Protein AF-A0A914S4W5-F1 (afdb_monomer_lite)

pLDDT: mean 77.25, std 15.86, range [32.69, 93.06]

Secondary structure (DSSP, 8-state):
--S---PPPTT---EEEEETTEEEEE-BTTB-EEEEEPPP---SS-EEEEEEEEE-SSSEEEEEEEEETT----EEEEESTT--EEEEEEEEEEE-TTEEEEEEEEEEPTT----

Organism: Parascaris equorum (NCBI:txid6256)

Structure (mmCIF, N/CA/C/O backbone):
data_AF-A0A914S4W5-F1
#
_entry.id   AF-A0A914S4W5-F1
#
loop_
_atom_site.group_PDB
_atom_site.id
_atom_site.type_symbol
_atom_site.label_atom_id
_atom_site.label_alt_id
_atom_site.label_comp_id
_atom_site.label_asym_id
_atom_site.label_entity_id
_atom_site.label_seq_id
_atom_site.pdbx_PDB_ins_code
_atom_site.Cartn_x
_atom_site.Cartn_y
_atom_site.Cartn_z
_atom_site.occupancy
_atom_site.B_iso_or_equiv
_atom_site.auth_seq_id
_atom_site.auth_comp_id
_atom_site.auth_asym_id
_atom_site.auth_atom_id
_atom_site.pdbx_PDB_model_num
ATOM 1 N N . MET A 1 1 ? 0.338 -18.563 10.101 1.00 32.69 1 MET A N 1
ATOM 2 C CA . MET A 1 1 ? -0.781 -17.658 9.759 1.00 32.69 1 MET A CA 1
ATOM 3 C C . MET A 1 1 ? -0.183 -16.416 9.106 1.00 32.69 1 MET A C 1
ATOM 5 O O . MET A 1 1 ? 0.510 -15.676 9.787 1.00 32.69 1 MET A O 1
ATOM 9 N N . CYS A 1 2 ? -0.313 -16.247 7.785 1.00 33.50 2 CYS A N 1
ATOM 10 C CA . CYS A 1 2 ? 0.231 -15.075 7.086 1.00 33.50 2 CYS A CA 1
ATOM 11 C C . CYS A 1 2 ? -0.638 -13.849 7.386 1.00 33.50 2 CYS A C 1
ATOM 13 O O . CYS A 1 2 ? -1.810 -13.830 7.022 1.00 33.50 2 CYS A O 1
ATOM 15 N N . LEU A 1 3 ? -0.044 -12.829 8.009 1.00 36.09 3 LEU A N 1
ATOM 16 C CA . LEU A 1 3 ? -0.647 -11.519 8.305 1.00 36.09 3 LEU A CA 1
ATOM 17 C C . LEU A 1 3 ? -0.913 -10.666 7.048 1.00 36.09 3 LEU A C 1
ATOM 19 O O . LEU A 1 3 ? -1.235 -9.492 7.156 1.00 36.09 3 LEU A O 1
ATOM 23 N N . TYR A 1 4 ? -0.766 -11.231 5.850 1.00 42.50 4 TYR A N 1
ATOM 24 C CA . TYR A 1 4 ? -0.953 -10.533 4.585 1.00 42.50 4 TYR A CA 1
ATOM 25 C C . TYR A 1 4 ? -1.706 -11.462 3.632 1.00 42.50 4 TYR A C 1
ATOM 27 O O . TYR A 1 4 ? -1.154 -12.447 3.140 1.00 42.50 4 TYR A O 1
ATOM 35 N N . ARG A 1 5 ? -2.994 -11.187 3.403 1.00 38.81 5 ARG A N 1
ATOM 36 C CA . ARG A 1 5 ? -3.723 -11.744 2.260 1.00 38.81 5 ARG A CA 1
ATOM 37 C C . ARG A 1 5 ? -3.663 -10.697 1.158 1.00 38.81 5 ARG A C 1
ATOM 39 O O . ARG A 1 5 ? -4.382 -9.710 1.221 1.00 38.81 5 AR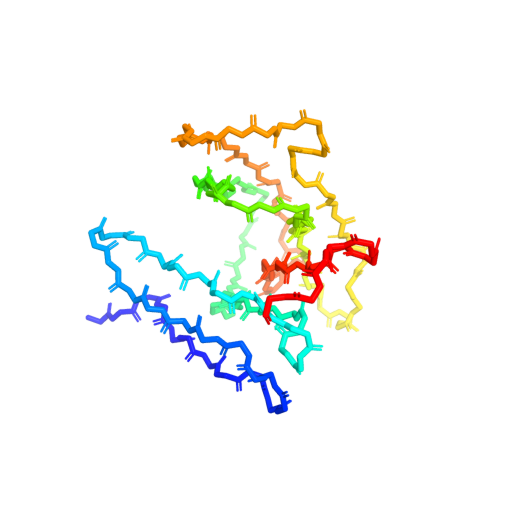G A O 1
ATOM 46 N N . SER A 1 6 ? -2.807 -10.902 0.161 1.00 45.94 6 SER A N 1
ATOM 47 C CA . SER A 1 6 ? -2.829 -10.089 -1.053 1.00 45.94 6 SER A CA 1
ATOM 48 C C . SER A 1 6 ? -4.065 -10.461 -1.878 1.00 45.94 6 SER A C 1
ATOM 50 O O . SER A 1 6 ? -4.083 -11.456 -2.602 1.00 45.94 6 SER A O 1
ATOM 52 N N . GLY A 1 7 ? -5.137 -9.683 -1.741 1.00 47.50 7 GLY A N 1
ATOM 53 C CA . GLY A 1 7 ? -6.265 -9.729 -2.665 1.00 47.50 7 GLY A CA 1
ATOM 54 C C . GLY A 1 7 ? -5.902 -8.983 -3.945 1.00 47.50 7 GLY A C 1
ATOM 55 O O . GLY A 1 7 ? -5.439 -7.847 -3.894 1.00 47.50 7 GLY A O 1
ATOM 56 N N . ARG A 1 8 ? -6.101 -9.600 -5.114 1.00 48.19 8 ARG A N 1
ATOM 57 C CA . ARG A 1 8 ? -6.107 -8.840 -6.371 1.00 48.19 8 ARG A CA 1
ATOM 58 C C . ARG A 1 8 ? -7.345 -7.948 -6.366 1.00 48.19 8 ARG A C 1
ATOM 60 O O . ARG A 1 8 ? -8.457 -8.469 -6.366 1.00 48.19 8 ARG A O 1
ATOM 67 N N . VAL A 1 9 ? -7.162 -6.630 -6.418 1.00 53.97 9 VAL A N 1
ATOM 68 C CA . VAL A 1 9 ? -8.257 -5.712 -6.757 1.00 53.97 9 VAL A CA 1
ATOM 69 C C . VAL A 1 9 ? -8.756 -6.097 -8.151 1.00 53.97 9 VAL A C 1
ATOM 71 O O . VAL A 1 9 ? -7.956 -6.194 -9.090 1.00 53.97 9 VAL A O 1
ATOM 74 N N . ALA A 1 10 ? -10.053 -6.388 -8.280 1.00 43.03 10 ALA A N 1
ATOM 75 C CA . ALA A 1 10 ? -10.658 -6.792 -9.545 1.00 43.03 10 ALA A CA 1
ATOM 76 C C . ALA A 1 10 ? -10.285 -5.776 -10.642 1.00 43.03 10 ALA A C 1
ATOM 78 O O . ALA A 1 10 ? -10.396 -4.574 -10.429 1.00 43.03 10 ALA A O 1
ATOM 79 N N . LEU A 1 11 ? -9.818 -6.269 -11.798 1.00 50.25 11 LEU A N 1
ATOM 80 C CA . LEU A 1 11 ? -9.308 -5.506 -12.957 1.00 50.25 11 LEU A CA 1
ATOM 81 C C . LEU A 1 11 ? -7.849 -5.010 -12.895 1.00 50.25 11 LEU A C 1
ATOM 83 O O . LEU A 1 11 ? -7.347 -4.536 -13.917 1.00 50.25 11 LEU A O 1
ATOM 87 N N . SER A 1 12 ? -7.110 -5.170 -11.788 1.00 52.41 12 SER A N 1
ATOM 88 C CA . SER A 1 12 ? -5.666 -4.891 -11.815 1.00 52.41 12 SER A CA 1
ATOM 89 C C . SER A 1 12 ? -4.925 -5.984 -12.597 1.00 52.41 12 SER A C 1
ATOM 91 O O . SER A 1 12 ? -4.760 -7.109 -12.127 1.00 52.41 12 SER A O 1
ATOM 93 N N . GLN A 1 13 ? -4.460 -5.650 -13.807 1.00 63.75 13 GLN A N 1
ATOM 94 C CA . GLN A 1 13 ? -3.603 -6.534 -14.610 1.00 63.75 13 GLN A CA 1
ATOM 95 C C . GLN A 1 13 ? -2.155 -6.593 -14.095 1.00 63.75 13 GLN A C 1
ATOM 97 O O . GLN A 1 13 ? -1.359 -7.363 -14.622 1.00 63.75 13 GLN A O 1
ATOM 102 N N . SER A 1 14 ? -1.794 -5.804 -13.077 1.00 67.25 14 SER A N 1
ATOM 103 C CA . SER A 1 14 ? -0.441 -5.832 -12.515 1.00 67.25 14 SER A CA 1
ATOM 104 C C . SER A 1 14 ? -0.092 -7.216 -11.946 1.00 67.25 14 SER A C 1
ATOM 106 O O . SER A 1 14 ? -0.945 -7.959 -11.441 1.00 67.25 14 SER A O 1
ATOM 108 N N . SER A 1 15 ? 1.179 -7.601 -12.070 1.00 73.81 15 SER A N 1
ATOM 109 C CA . SER A 1 15 ? 1.666 -8.885 -11.565 1.00 73.81 15 SER A CA 1
ATOM 110 C C . SER A 1 15 ? 2.436 -8.694 -10.266 1.00 73.81 15 SER A C 1
ATOM 112 O O . SER A 1 15 ? 3.369 -7.888 -10.223 1.00 73.81 15 SER A O 1
ATOM 114 N N . PHE A 1 16 ? 2.083 -9.475 -9.247 1.00 80.94 16 PHE A N 1
ATOM 115 C CA . PHE A 1 16 ? 2.764 -9.504 -7.957 1.00 80.94 16 PHE A CA 1
ATOM 116 C C . PHE A 1 16 ? 3.525 -10.811 -7.797 1.00 80.94 16 PHE A C 1
ATOM 118 O O . PHE A 1 16 ? 2.954 -11.882 -7.998 1.00 80.94 16 PHE A O 1
ATOM 125 N N . HIS A 1 17 ? 4.785 -10.722 -7.384 1.00 82.81 17 HIS A N 1
ATOM 126 C CA . HIS A 1 17 ? 5.620 -11.888 -7.118 1.00 82.81 17 HIS A CA 1
ATOM 127 C C . HIS A 1 17 ? 6.312 -11.731 -5.758 1.00 82.81 17 HIS A C 1
ATOM 129 O O . HIS A 1 17 ? 7.104 -10.797 -5.589 1.00 82.81 17 HIS A O 1
ATOM 135 N N . PRO A 1 18 ? 6.030 -12.602 -4.773 1.00 81.62 18 PRO A N 1
ATOM 136 C CA . PRO A 1 18 ? 6.780 -12.615 -3.526 1.00 81.62 18 PRO A CA 1
ATOM 137 C C . PRO A 1 18 ? 8.197 -13.143 -3.787 1.00 81.62 18 PRO A C 1
ATOM 139 O O . PRO A 1 18 ? 8.379 -14.164 -4.450 1.00 81.62 18 PRO A O 1
ATOM 142 N N . ARG A 1 19 ? 9.216 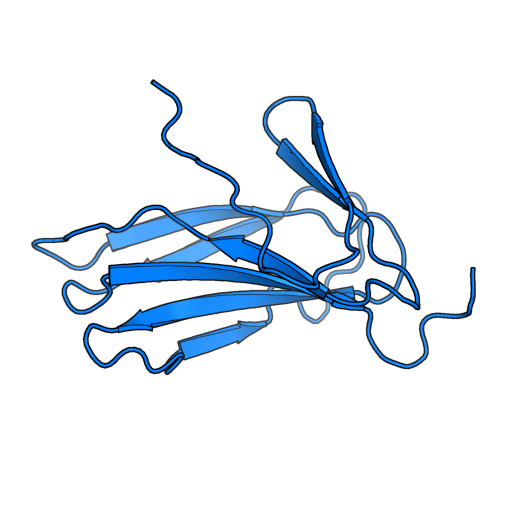-12.455 -3.272 1.00 81.50 19 ARG A N 1
ATOM 143 C CA . ARG A 1 19 ? 10.622 -12.852 -3.406 1.00 81.50 19 ARG A CA 1
ATOM 144 C C . ARG A 1 19 ? 11.439 -12.303 -2.242 1.00 81.50 19 ARG A C 1
ATOM 146 O O . ARG A 1 19 ? 11.408 -11.103 -1.986 1.00 81.50 19 ARG A O 1
ATOM 153 N N . ASN A 1 20 ? 12.203 -13.166 -1.571 1.00 82.44 20 ASN A N 1
ATOM 154 C CA . ASN A 1 20 ? 13.162 -12.790 -0.519 1.00 82.44 20 ASN A CA 1
ATOM 155 C C . ASN A 1 20 ? 12.571 -11.862 0.565 1.00 82.44 20 ASN A C 1
ATOM 157 O O . ASN A 1 20 ? 13.159 -10.836 0.888 1.00 82.44 20 ASN A O 1
ATOM 161 N N . GLY A 1 21 ? 11.378 -12.178 1.084 1.00 81.06 21 GLY A N 1
ATOM 162 C CA . GLY A 1 21 ? 10.716 -11.357 2.113 1.00 81.06 21 GLY A CA 1
ATOM 163 C C . GLY A 1 21 ? 10.125 -10.032 1.611 1.00 81.06 21 GLY A C 1
ATOM 164 O O . GLY A 1 21 ? 9.641 -9.241 2.413 1.00 81.06 21 GLY A O 1
ATOM 165 N N . SER A 1 22 ? 10.127 -9.801 0.297 1.00 84.06 22 SER A N 1
ATOM 166 C CA . SER A 1 22 ? 9.521 -8.640 -0.355 1.00 84.06 22 SER A CA 1
ATOM 167 C C . SER A 1 22 ? 8.455 -9.056 -1.367 1.00 84.06 22 SER A C 1
ATOM 169 O O . SER A 1 22 ? 8.392 -10.216 -1.780 1.00 84.06 22 SER A O 1
ATOM 171 N N . VAL A 1 23 ? 7.623 -8.106 -1.789 1.00 87.12 23 VAL A N 1
ATOM 172 C CA . VAL A 1 23 ? 6.681 -8.288 -2.897 1.00 87.12 23 VAL A CA 1
ATOM 173 C C . VAL A 1 23 ? 7.096 -7.361 -4.028 1.00 87.12 23 VAL A C 1
ATOM 175 O O . VAL A 1 23 ? 7.217 -6.155 -3.836 1.00 87.12 23 VAL A O 1
ATOM 178 N N . ILE A 1 24 ? 7.306 -7.928 -5.214 1.00 87.50 24 ILE A N 1
ATOM 179 C CA . ILE A 1 24 ? 7.647 -7.176 -6.420 1.00 87.50 24 ILE A CA 1
ATOM 180 C C . ILE A 1 24 ? 6.375 -6.976 -7.237 1.00 87.50 24 ILE A C 1
ATOM 182 O O . ILE A 1 24 ? 5.707 -7.951 -7.586 1.00 87.50 24 ILE A O 1
ATOM 186 N N . ALA A 1 25 ? 6.067 -5.721 -7.560 1.00 86.62 25 ALA A N 1
ATOM 187 C CA . ALA A 1 25 ? 4.986 -5.354 -8.465 1.00 86.62 25 ALA A CA 1
ATOM 188 C C . ALA A 1 25 ? 5.561 -4.925 -9.821 1.00 86.62 25 ALA A C 1
ATOM 190 O O . ALA A 1 25 ? 6.327 -3.964 -9.900 1.00 86.62 25 ALA A O 1
ATOM 191 N N . SER A 1 26 ? 5.179 -5.621 -10.891 1.00 85.25 26 SER A N 1
ATOM 192 C CA . SER A 1 26 ? 5.548 -5.238 -12.259 1.00 85.25 26 SER A CA 1
ATOM 193 C C . SER A 1 26 ? 4.393 -4.486 -12.912 1.00 85.25 26 SER A C 1
ATOM 195 O O . SER A 1 26 ? 3.286 -5.016 -13.047 1.00 85.25 26 SER A O 1
ATOM 197 N N . LEU A 1 27 ? 4.665 -3.240 -13.303 1.00 82.38 27 LEU A N 1
ATOM 198 C CA . LEU A 1 27 ? 3.714 -2.345 -13.955 1.00 82.38 27 LEU A CA 1
ATOM 199 C C . LEU A 1 27 ? 3.990 -2.291 -15.456 1.00 82.38 27 LEU A C 1
ATOM 201 O O . LEU A 1 27 ? 5.141 -2.245 -15.883 1.00 82.38 27 LEU A O 1
ATOM 205 N N . PHE A 1 28 ? 2.930 -2.259 -16.255 1.00 81.81 28 PHE A N 1
ATOM 206 C CA . PHE A 1 28 ? 3.014 -2.182 -17.714 1.00 81.81 28 PHE A CA 1
ATOM 207 C C . PHE A 1 28 ? 1.832 -1.392 -18.277 1.00 81.81 28 PHE A C 1
ATOM 209 O O . PHE A 1 28 ? 0.905 -1.032 -17.557 1.00 81.81 28 PHE A O 1
ATOM 216 N N . SER A 1 29 ? 1.840 -1.105 -19.576 1.00 78.06 29 SER A N 1
ATOM 217 C CA . SER A 1 29 ? 0.870 -0.203 -20.219 1.00 78.06 29 SER A CA 1
ATOM 218 C C . SER A 1 29 ? -0.607 -0.575 -20.002 1.00 78.06 29 SER A C 1
ATOM 220 O O . SER A 1 29 ? -1.431 0.323 -19.836 1.00 78.06 29 SER A O 1
ATOM 222 N N . LYS A 1 30 ? -0.942 -1.873 -19.969 1.00 74.56 30 LYS A N 1
ATOM 223 C CA . LYS A 1 30 ? -2.295 -2.381 -19.659 1.00 74.56 30 LYS A CA 1
ATOM 224 C C . LYS A 1 30 ? -2.550 -2.583 -18.155 1.00 74.56 30 LYS A C 1
ATOM 226 O O . LYS A 1 30 ? -3.697 -2.616 -17.727 1.00 74.56 30 LYS A O 1
ATOM 231 N N . GLY A 1 31 ? -1.490 -2.681 -17.354 1.00 74.38 31 GLY A N 1
ATOM 232 C CA . GLY A 1 31 ? -1.505 -2.857 -15.900 1.00 74.38 31 GLY A CA 1
ATOM 233 C C . GLY A 1 31 ? -0.743 -1.729 -15.211 1.00 74.38 31 GLY A C 1
ATOM 234 O O . GLY A 1 31 ? 0.268 -1.972 -14.556 1.00 74.38 31 GLY A O 1
ATOM 235 N N . LYS A 1 32 ? -1.192 -0.481 -15.409 1.00 81.00 32 LYS A N 1
ATOM 236 C CA . LYS A 1 32 ? -0.467 0.724 -14.964 1.00 81.00 32 LYS A CA 1
ATOM 237 C C . LYS A 1 32 ? -0.433 0.903 -13.446 1.00 81.00 32 LYS A C 1
ATOM 239 O O . LYS A 1 32 ? 0.320 1.746 -12.969 1.00 81.00 32 LYS A O 1
ATOM 244 N N . MET A 1 33 ? -1.268 0.174 -12.707 1.00 83.75 33 MET A N 1
ATOM 245 C CA . MET A 1 33 ? -1.430 0.329 -11.267 1.00 83.75 33 MET A CA 1
ATOM 246 C C . MET A 1 33 ? -1.412 -1.023 -10.558 1.00 83.75 33 MET A C 1
ATOM 248 O O . MET A 1 33 ? -2.107 -1.957 -10.967 1.00 83.75 33 MET A O 1
ATOM 252 N N . ALA A 1 34 ? -0.654 -1.083 -9.470 1.00 85.75 34 ALA A N 1
ATOM 253 C CA . ALA A 1 34 ? -0.628 -2.168 -8.505 1.00 85.75 34 ALA A CA 1
ATOM 254 C C . ALA A 1 34 ? -1.040 -1.620 -7.139 1.00 85.75 34 ALA A C 1
ATOM 256 O O . ALA A 1 34 ? -0.580 -0.551 -6.742 1.00 85.75 34 ALA A O 1
ATOM 257 N N . VAL A 1 35 ? -1.898 -2.351 -6.434 1.00 86.56 35 VAL A N 1
ATOM 258 C CA . VAL A 1 35 ? -2.395 -1.982 -5.106 1.00 86.56 35 VAL A CA 1
ATOM 259 C C . VAL A 1 35 ? -2.123 -3.127 -4.143 1.00 86.56 35 VAL A C 1
ATOM 261 O O . VAL A 1 35 ? -2.467 -4.272 -4.439 1.00 86.56 35 VAL A O 1
ATOM 264 N N . LEU A 1 36 ? -1.505 -2.819 -3.008 1.00 86.88 36 LEU A N 1
ATOM 265 C CA . LEU A 1 36 ? -1.447 -3.700 -1.848 1.00 86.88 36 LEU A CA 1
ATOM 266 C C . LEU A 1 36 ? -2.314 -3.108 -0.747 1.00 86.88 36 LEU A C 1
ATOM 268 O O . LEU A 1 36 ? -2.251 -1.912 -0.483 1.00 86.88 36 LEU A O 1
ATOM 272 N N . GLU A 1 37 ? -3.106 -3.958 -0.115 1.00 86.81 37 GLU A N 1
ATOM 273 C CA . GLU A 1 37 ? -4.023 -3.602 0.960 1.00 86.81 37 GLU A CA 1
ATOM 274 C C . GLU A 1 37 ? -3.573 -4.297 2.247 1.00 86.81 37 GLU A C 1
ATOM 276 O O . GLU A 1 37 ? -3.216 -5.482 2.233 1.00 86.81 37 GLU A O 1
ATOM 281 N N . SER A 1 38 ? -3.584 -3.568 3.364 1.00 87.88 38 SER A N 1
ATOM 282 C CA . SER A 1 38 ? -3.401 -4.166 4.683 1.00 87.88 38 SER A CA 1
ATOM 283 C C . SER A 1 38 ? -4.658 -4.926 5.116 1.00 87.88 38 SER A C 1
ATOM 285 O O . SER A 1 38 ? -5.773 -4.527 4.782 1.00 87.88 38 SER A O 1
ATOM 287 N N . PRO A 1 39 ? -4.538 -5.958 5.965 1.00 86.19 39 PRO A N 1
ATOM 288 C CA . PRO A 1 39 ? -5.698 -6.422 6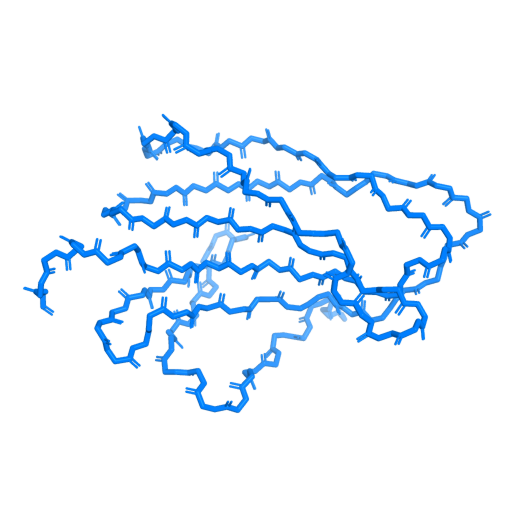.713 1.00 86.19 39 PRO A CA 1
ATOM 289 C C . PRO A 1 39 ? -6.349 -5.263 7.489 1.00 86.19 39 PRO A C 1
ATOM 291 O O . PRO A 1 39 ? -5.645 -4.315 7.860 1.00 86.19 39 PRO A O 1
ATOM 294 N N . PRO A 1 40 ? -7.658 -5.352 7.780 1.00 88.38 40 PRO A N 1
ATOM 295 C CA . PRO A 1 40 ? -8.290 -4.469 8.747 1.00 88.38 40 PRO A CA 1
ATOM 296 C C . PRO A 1 40 ? -7.552 -4.517 10.088 1.00 88.38 40 PRO A C 1
ATOM 298 O O . PRO A 1 40 ? -7.167 -5.597 10.546 1.00 88.38 40 PRO A O 1
ATOM 301 N N . PHE A 1 41 ? -7.388 -3.364 10.725 1.00 88.44 41 PHE A N 1
ATOM 302 C CA . PHE A 1 41 ? -6.808 -3.246 12.058 1.00 88.44 41 PHE A CA 1
ATOM 303 C C . PHE A 1 41 ? -7.626 -2.304 12.943 1.00 88.44 41 PHE A C 1
ATOM 305 O O . PHE A 1 41 ? -8.494 -1.563 12.487 1.00 88.44 41 PHE A O 1
ATOM 312 N N . THR A 1 42 ? -7.353 -2.359 14.243 1.00 90.62 42 THR A N 1
ATOM 313 C CA . THR A 1 42 ? -7.928 -1.456 15.242 1.00 90.62 42 THR A CA 1
ATOM 314 C C . THR A 1 42 ? -6.822 -1.059 16.200 1.00 90.62 42 THR A C 1
ATOM 316 O O . THR A 1 42 ? -6.084 -1.920 16.682 1.00 90.62 42 THR A O 1
ATOM 319 N N . LEU A 1 43 ? -6.699 0.238 16.466 1.00 88.62 43 LEU A N 1
ATOM 320 C CA . LEU A 1 43 ? -5.685 0.782 17.360 1.00 88.62 43 LEU A CA 1
ATOM 321 C C . LEU A 1 43 ? -6.348 1.518 18.518 1.00 88.62 43 LEU A C 1
ATOM 323 O O . LEU A 1 43 ? -7.369 2.176 18.354 1.00 88.62 43 LEU A O 1
ATOM 327 N N . ASN A 1 44 ? -5.734 1.433 19.692 1.00 91.56 44 ASN A N 1
ATOM 328 C CA . ASN A 1 44 ? -6.117 2.209 20.870 1.00 91.56 44 ASN A CA 1
ATOM 329 C C . ASN A 1 44 ? -5.362 3.547 20.972 1.00 91.56 44 ASN A C 1
ATOM 331 O O . ASN A 1 44 ? -5.770 4.423 21.727 1.00 91.56 44 ASN A O 1
ATOM 335 N N . THR A 1 45 ? -4.259 3.702 20.238 1.00 92.75 45 THR A N 1
ATOM 336 C CA . THR A 1 45 ? -3.428 4.909 20.200 1.00 92.75 45 THR A CA 1
ATOM 337 C C . THR A 1 45 ? -2.796 5.079 18.818 1.00 92.75 45 THR A C 1
ATOM 339 O O . THR A 1 45 ? -2.771 4.136 18.028 1.00 92.75 45 THR A O 1
ATOM 342 N N . ALA A 1 46 ? -2.295 6.277 18.515 1.00 92.56 46 ALA A N 1
ATOM 343 C CA . ALA A 1 46 ? -1.558 6.520 17.281 1.00 92.56 46 ALA A CA 1
ATOM 344 C C . ALA A 1 46 ? -0.300 5.637 17.212 1.00 92.56 46 ALA A C 1
ATOM 346 O O . ALA A 1 46 ? 0.372 5.404 18.220 1.00 92.56 46 ALA A O 1
ATOM 347 N N . ALA A 1 47 ? 0.022 5.154 16.015 1.00 92.62 47 ALA A N 1
ATOM 348 C CA . ALA A 1 47 ? 1.137 4.245 15.778 1.00 92.62 47 ALA A CA 1
ATOM 349 C C . ALA A 1 47 ? 1.892 4.604 14.494 1.00 92.62 47 ALA A C 1
ATOM 351 O O . ALA A 1 47 ? 1.440 5.412 13.683 1.00 92.62 47 ALA A O 1
ATOM 352 N N . ARG A 1 48 ? 3.059 3.983 14.302 1.00 93.06 48 ARG A N 1
ATOM 353 C CA . ARG A 1 48 ? 3.862 4.119 13.083 1.00 93.06 48 ARG A CA 1
ATOM 354 C C . ARG A 1 48 ? 3.988 2.787 12.371 1.00 93.06 48 ARG A C 1
ATOM 356 O O . ARG A 1 48 ? 4.381 1.791 12.977 1.00 93.06 48 ARG A O 1
ATOM 363 N N . VAL A 1 49 ? 3.704 2.789 11.075 1.00 90.56 49 VAL A N 1
ATOM 364 C CA . VAL A 1 49 ? 3.982 1.652 10.195 1.00 90.56 49 VAL A CA 1
ATOM 365 C C . VAL A 1 49 ? 5.266 1.945 9.453 1.00 90.56 49 VAL A C 1
ATOM 367 O O . VAL A 1 49 ? 5.315 2.849 8.624 1.00 90.56 49 VAL A O 1
ATOM 370 N N . HIS A 1 50 ? 6.296 1.169 9.765 1.00 92.69 50 HIS A N 1
ATOM 371 C CA . HIS A 1 50 ? 7.567 1.201 9.059 1.00 92.69 50 HIS A CA 1
ATOM 372 C C . HIS A 1 50 ? 7.506 0.279 7.846 1.00 92.69 50 HIS A C 1
ATOM 374 O O . HIS A 1 50 ? 7.017 -0.850 7.939 1.00 92.69 50 HIS A O 1
ATOM 380 N N . PHE A 1 51 ? 8.017 0.746 6.713 1.00 90.94 51 PHE A N 1
ATOM 381 C CA . PHE A 1 51 ? 8.073 -0.039 5.489 1.00 90.94 51 PHE A CA 1
ATOM 382 C C . PHE A 1 51 ? 9.340 0.260 4.693 1.00 90.94 51 PHE A C 1
ATOM 384 O O . PHE A 1 51 ? 9.934 1.334 4.782 1.00 90.94 51 PHE A O 1
ATOM 391 N N . ALA A 1 52 ? 9.732 -0.720 3.885 1.00 91.19 52 ALA A N 1
ATOM 392 C CA . ALA A 1 52 ? 10.849 -0.613 2.965 1.00 91.19 52 ALA A CA 1
ATOM 393 C C . ALA A 1 52 ? 10.333 -0.644 1.526 1.00 91.19 52 ALA A C 1
ATOM 395 O O . ALA A 1 52 ? 9.466 -1.455 1.195 1.00 91.19 52 ALA A O 1
ATOM 396 N N . TYR A 1 53 ? 10.889 0.195 0.656 1.00 89.75 53 TYR A N 1
ATOM 397 C CA . TYR A 1 53 ? 10.558 0.192 -0.767 1.00 89.75 53 TYR A CA 1
ATOM 398 C C . TYR A 1 53 ? 11.797 0.369 -1.643 1.00 89.75 53 TYR A C 1
ATOM 400 O O . TYR A 1 53 ? 12.824 0.894 -1.219 1.00 89.75 53 TYR A O 1
ATOM 408 N N . GLN A 1 54 ? 11.691 -0.077 -2.891 1.00 88.00 54 GLN A N 1
ATOM 409 C CA . GLN A 1 54 ? 12.729 0.052 -3.908 1.00 88.00 54 GLN A CA 1
ATOM 410 C C . GLN A 1 54 ? 12.058 0.271 -5.268 1.00 88.00 54 GLN A C 1
ATOM 412 O O . GLN A 1 54 ? 11.108 -0.432 -5.613 1.00 88.00 54 GLN A O 1
ATOM 417 N N . LYS A 1 55 ? 12.565 1.218 -6.065 1.00 84.31 55 LYS A N 1
ATOM 418 C CA . LYS A 1 55 ? 12.061 1.505 -7.418 1.00 84.31 55 LYS A CA 1
ATOM 419 C C . LYS A 1 55 ? 13.070 1.019 -8.458 1.00 84.31 55 LYS A C 1
ATOM 421 O O . LYS A 1 55 ? 13.984 1.747 -8.824 1.00 84.31 55 LYS A O 1
ATOM 426 N N . GLN A 1 56 ? 12.926 -0.235 -8.899 1.00 72.44 56 GLN A N 1
ATOM 427 C CA . GLN A 1 56 ? 13.951 -0.908 -9.710 1.00 72.44 56 GLN A CA 1
ATOM 428 C C . GLN A 1 56 ? 14.116 -0.346 -11.129 1.00 72.44 56 GLN A C 1
ATOM 430 O O . GLN A 1 56 ? 15.243 -0.301 -11.620 1.00 72.44 56 GLN A O 1
ATOM 435 N N . THR A 1 57 ? 13.047 0.045 -11.833 1.00 66.50 57 THR A N 1
ATOM 436 C CA . THR A 1 57 ? 13.163 0.484 -13.238 1.00 66.50 57 THR A CA 1
ATOM 437 C C . THR A 1 57 ? 11.968 1.332 -13.676 1.00 66.50 57 THR A C 1
ATOM 439 O O . THR A 1 57 ? 10.822 0.974 -13.422 1.00 66.50 57 THR A O 1
ATOM 442 N N . GLY A 1 58 ? 12.235 2.427 -14.396 1.00 66.50 58 GLY A N 1
ATOM 443 C CA . GLY A 1 58 ? 11.207 3.291 -14.981 1.00 66.50 58 GLY A CA 1
ATOM 444 C C . GLY A 1 58 ? 10.681 4.383 -14.045 1.00 66.50 58 GLY A C 1
ATOM 445 O O . GLY A 1 58 ? 11.061 4.492 -12.882 1.00 66.50 58 GLY A O 1
ATOM 446 N N . ILE A 1 59 ? 9.807 5.234 -14.586 1.00 74.75 59 ILE A N 1
ATOM 447 C CA . ILE A 1 59 ? 9.201 6.347 -13.851 1.00 74.75 59 ILE A CA 1
ATOM 448 C C . ILE A 1 59 ? 7.904 5.841 -13.206 1.00 74.75 59 ILE A C 1
ATOM 450 O O . ILE A 1 59 ? 6.823 5.948 -13.787 1.00 74.75 59 ILE A O 1
ATOM 454 N N . SER A 1 60 ? 8.012 5.240 -12.022 1.00 80.12 60 SER A N 1
ATOM 455 C CA . SER A 1 60 ? 6.861 4.825 -11.212 1.00 80.12 60 SER A CA 1
ATOM 456 C C . SER A 1 60 ? 6.721 5.692 -9.962 1.00 80.12 60 SER A C 1
ATOM 458 O O . SER A 1 60 ? 7.704 5.934 -9.257 1.00 80.12 60 SER A O 1
ATOM 460 N N . SER A 1 61 ? 5.494 6.099 -9.658 1.00 87.31 61 SER A N 1
ATOM 461 C CA . SER A 1 61 ? 5.115 6.707 -8.384 1.00 87.31 61 SER A CA 1
ATOM 462 C C . SER A 1 61 ? 4.674 5.638 -7.395 1.00 87.31 61 SER A C 1
ATOM 464 O O . SER A 1 61 ? 4.035 4.659 -7.785 1.00 87.31 61 SER A O 1
ATOM 466 N N . LEU A 1 62 ? 4.993 5.844 -6.122 1.00 89.25 62 LEU A N 1
ATOM 467 C CA . LEU A 1 62 ? 4.529 5.014 -5.019 1.00 89.25 62 LEU A CA 1
ATOM 468 C C . LEU A 1 62 ? 3.772 5.919 -4.052 1.00 89.25 62 LEU A C 1
ATOM 470 O O . LEU A 1 62 ? 4.316 6.936 -3.632 1.00 89.25 62 LEU A O 1
ATOM 474 N N . PHE A 1 63 ? 2.539 5.563 -3.725 1.00 89.94 63 PHE A N 1
ATOM 475 C CA . PHE A 1 63 ? 1.711 6.282 -2.769 1.00 89.94 63 PHE A CA 1
ATOM 476 C C . PHE A 1 63 ? 1.349 5.364 -1.619 1.00 89.94 63 PHE A C 1
ATOM 478 O O . PHE A 1 63 ? 1.105 4.173 -1.824 1.00 89.94 63 PHE A O 1
ATOM 485 N N . VAL A 1 64 ? 1.273 5.935 -0.428 1.00 90.56 64 VAL A N 1
ATOM 486 C CA . VAL A 1 64 ? 0.709 5.269 0.738 1.00 90.56 64 VAL A CA 1
ATOM 487 C C . VAL A 1 64 ? -0.532 6.044 1.143 1.00 90.56 64 VAL A C 1
ATOM 489 O O . VAL A 1 64 ? -0.500 7.273 1.203 1.00 90.56 64 VAL A O 1
ATOM 492 N N . CYS A 1 65 ? -1.628 5.321 1.342 1.00 88.88 65 CYS A N 1
ATOM 493 C CA . CYS A 1 65 ? -2.927 5.890 1.657 1.00 88.88 65 CYS A CA 1
ATOM 494 C C . CYS A 1 65 ? -3.523 5.257 2.906 1.00 88.88 65 CYS A C 1
ATOM 496 O O . CYS A 1 65 ? -3.380 4.052 3.107 1.00 88.88 65 CYS A O 1
ATOM 498 N N . GLN A 1 66 ? -4.237 6.046 3.697 1.00 89.38 66 GLN A N 1
ATOM 499 C CA . GLN A 1 66 ? -4.996 5.575 4.856 1.00 89.38 66 GLN A CA 1
ATOM 500 C C . GLN A 1 66 ? -6.481 5.487 4.513 1.00 89.38 66 GLN A C 1
ATOM 502 O O . GLN A 1 66 ? -6.985 6.305 3.744 1.00 89.38 66 GLN A O 1
ATOM 507 N N . ASP A 1 67 ? -7.145 4.481 5.077 1.00 83.38 67 ASP A N 1
ATOM 508 C CA . ASP A 1 67 ? -8.590 4.275 4.992 1.00 83.38 67 ASP A CA 1
ATOM 509 C C . ASP A 1 67 ? -9.205 4.554 6.360 1.00 83.38 67 ASP A C 1
ATOM 511 O O . ASP A 1 67 ? -8.980 3.803 7.320 1.00 83.38 67 ASP A O 1
ATOM 515 N N . SER A 1 68 ? -9.949 5.646 6.471 1.00 73.00 68 SER A N 1
ATOM 516 C CA . SER A 1 68 ? -10.675 5.984 7.691 1.00 73.00 68 SER A CA 1
ATOM 517 C C . SER A 1 68 ? -11.965 5.159 7.803 1.00 73.00 68 SER A C 1
ATOM 519 O O . SER A 1 68 ? -12.409 4.500 6.862 1.00 73.00 68 SER A O 1
ATOM 521 N N . VAL A 1 69 ? -12.614 5.195 8.972 1.00 65.88 69 VAL A N 1
ATOM 522 C CA . VAL A 1 69 ? -13.931 4.552 9.182 1.00 65.88 69 VAL A CA 1
ATOM 523 C C . VAL A 1 69 ? -14.994 5.036 8.174 1.00 65.88 69 VAL A C 1
ATOM 525 O O . VAL A 1 69 ? -15.948 4.311 7.895 1.00 65.88 69 VAL A O 1
ATOM 528 N N . THR A 1 70 ? -14.835 6.237 7.6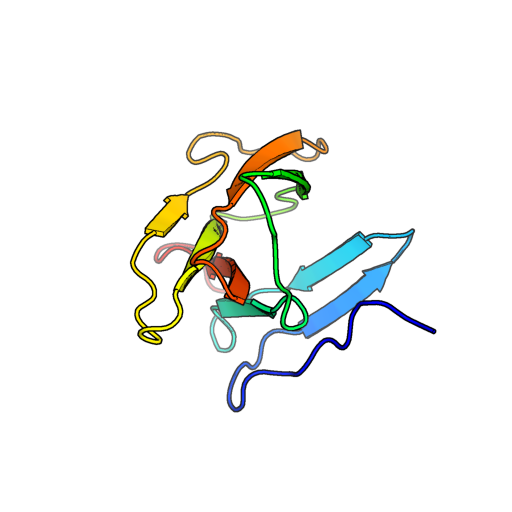07 1.00 64.38 70 THR A N 1
ATOM 529 C CA . THR A 1 70 ? -15.736 6.830 6.605 1.00 64.38 70 THR A CA 1
ATOM 530 C C . THR A 1 70 ? -15.538 6.279 5.186 1.00 64.38 70 THR A C 1
ATOM 532 O O . THR A 1 70 ? -16.320 6.632 4.309 1.00 64.38 70 THR A O 1
ATOM 535 N N . GLN A 1 71 ? -14.577 5.369 4.963 1.00 61.16 71 GLN A N 1
ATOM 536 C CA . GLN A 1 71 ? -14.234 4.788 3.650 1.00 61.16 71 GLN A CA 1
ATOM 537 C C . GLN A 1 71 ? -13.800 5.823 2.601 1.00 61.16 71 GLN A C 1
ATOM 539 O O . GLN A 1 71 ? -13.923 5.603 1.392 1.00 61.16 71 GLN A O 1
ATOM 544 N N . GLU A 1 72 ? -13.283 6.963 3.052 1.00 63.38 72 GLU A N 1
ATOM 545 C CA . GLU A 1 72 ? -12.671 7.960 2.188 1.00 63.38 72 GLU A CA 1
ATOM 546 C C . GLU A 1 72 ? -11.145 7.806 2.282 1.00 63.38 72 GLU A C 1
ATOM 548 O O . GLU A 1 72 ? -10.569 7.764 3.369 1.00 63.38 72 GLU A O 1
ATOM 553 N N . LEU A 1 73 ? -10.464 7.706 1.132 1.00 64.88 73 LEU A N 1
ATOM 554 C CA . LEU A 1 73 ? -8.996 7.727 1.042 1.00 64.88 73 LEU A CA 1
ATOM 555 C C . LEU A 1 73 ? -8.489 9.152 1.338 1.00 64.88 73 LEU A C 1
ATOM 557 O O . LEU A 1 73 ? -7.973 9.840 0.460 1.00 64.88 73 LEU A O 1
ATOM 561 N N . GLU A 1 74 ? -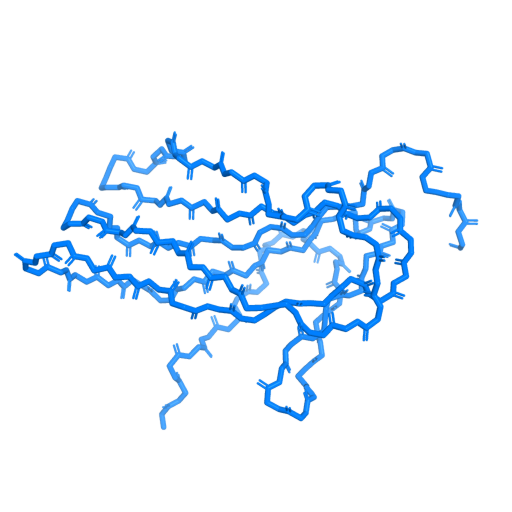8.694 9.628 2.565 1.00 63.38 74 GLU A N 1
ATOM 562 C CA . GLU A 1 74 ? -8.501 11.032 2.948 1.00 63.38 74 GLU A CA 1
ATOM 563 C C . GLU A 1 74 ? -7.022 11.442 2.955 1.00 63.38 74 GLU A C 1
ATOM 565 O O . GLU A 1 74 ? -6.692 12.608 2.737 1.00 63.38 74 GLU A O 1
ATOM 570 N N . LYS A 1 75 ? -6.107 10.492 3.191 1.00 75.31 75 LYS A N 1
ATOM 571 C CA . LYS A 1 75 ? -4.673 10.772 3.360 1.00 75.31 75 LYS A CA 1
ATOM 572 C C . LYS A 1 75 ? -3.829 9.874 2.476 1.00 75.31 75 LYS A C 1
ATOM 574 O O . LYS A 1 75 ? -3.405 8.807 2.905 1.00 75.31 75 LYS A O 1
ATOM 579 N N . CYS A 1 76 ? -3.563 10.336 1.257 1.00 86.44 76 CYS A N 1
ATOM 580 C CA . CYS A 1 76 ? -2.637 9.718 0.311 1.00 86.44 76 CYS A CA 1
ATOM 581 C C . CYS A 1 76 ? -1.414 10.611 0.088 1.00 86.44 76 CYS A C 1
ATOM 583 O O . CYS A 1 76 ? -1.559 11.768 -0.305 1.00 86.44 76 CYS A O 1
ATOM 585 N N . PHE A 1 77 ? -0.209 10.073 0.259 1.00 87.81 77 PHE A N 1
ATOM 586 C CA . PHE A 1 77 ? 1.039 10.806 0.020 1.00 87.81 77 PHE A CA 1
ATOM 587 C C . PHE A 1 77 ? 1.999 9.996 -0.850 1.00 87.81 77 PHE A C 1
ATOM 589 O O . PHE A 1 77 ? 2.085 8.772 -0.744 1.00 87.81 77 PHE A O 1
ATOM 596 N N . GLU A 1 78 ? 2.710 10.687 -1.745 1.00 89.69 78 GLU A N 1
ATOM 597 C CA . GLU A 1 78 ? 3.743 10.074 -2.581 1.00 89.69 78 GLU A CA 1
ATOM 598 C C . GLU A 1 78 ? 5.037 9.907 -1.779 1.00 89.69 78 GLU A C 1
ATOM 600 O O . GLU A 1 78 ? 5.544 10.868 -1.203 1.00 89.69 78 GLU A O 1
ATOM 605 N N . VAL A 1 79 ? 5.608 8.703 -1.795 1.00 88.38 79 VAL A N 1
ATOM 606 C CA . VAL A 1 79 ? 6.876 8.405 -1.123 1.00 88.38 79 VAL A CA 1
ATOM 607 C C . VAL A 1 79 ? 8.040 8.398 -2.114 1.00 88.38 79 VAL A C 1
ATOM 609 O O . VAL A 1 79 ? 7.974 7.863 -3.230 1.00 88.38 79 VAL A O 1
ATOM 612 N N . GLY A 1 80 ? 9.137 9.037 -1.707 1.00 80.81 80 GLY A N 1
ATOM 613 C CA . GLY A 1 80 ? 10.367 9.108 -2.490 1.00 80.81 80 GLY A CA 1
ATOM 614 C C . GLY A 1 80 ? 10.189 9.759 -3.861 1.00 80.81 80 GLY A C 1
ATOM 615 O O . GLY A 1 80 ? 10.797 9.285 -4.816 1.00 80.81 80 GLY A O 1
ATOM 616 N N . SER A 1 81 ? 9.359 10.797 -4.000 1.00 73.00 81 SER A N 1
ATOM 617 C CA . SER A 1 81 ? 9.020 11.469 -5.274 1.00 73.00 81 SER A CA 1
ATOM 618 C C . SER A 1 81 ? 10.225 11.815 -6.171 1.00 73.00 81 SER A C 1
ATOM 620 O O . SER A 1 81 ? 10.093 11.777 -7.396 1.00 73.00 81 SER A O 1
ATOM 622 N N . ASN A 1 82 ? 11.403 12.041 -5.573 1.00 65.44 82 ASN A N 1
ATOM 623 C CA . ASN A 1 82 ? 12.672 12.352 -6.251 1.00 65.44 82 ASN A CA 1
ATOM 624 C C . ASN A 1 82 ? 13.741 11.245 -6.148 1.00 65.44 82 ASN A C 1
ATOM 626 O O . ASN A 1 82 ? 14.875 11.434 -6.578 1.00 65.44 82 ASN A O 1
ATOM 630 N N . GLN A 1 83 ? 13.410 10.093 -5.563 1.00 66.75 83 GLN A N 1
ATOM 631 C CA . GLN A 1 83 ? 14.334 8.972 -5.418 1.00 66.75 83 GLN A CA 1
ATOM 632 C C . GLN A 1 83 ? 14.182 8.009 -6.597 1.00 66.75 83 GLN A C 1
ATOM 634 O O . GLN A 1 83 ? 13.195 7.273 -6.708 1.00 66.75 83 GLN A O 1
ATOM 639 N N . THR A 1 84 ? 15.184 8.013 -7.473 1.00 62.38 84 THR A N 1
ATOM 640 C CA . THR A 1 84 ? 15.411 6.987 -8.494 1.00 62.38 84 THR A CA 1
ATOM 641 C C . THR A 1 84 ? 16.645 6.195 -8.090 1.00 62.38 84 THR A C 1
ATOM 643 O O . THR A 1 84 ? 17.738 6.754 -8.038 1.00 62.38 84 THR A O 1
ATOM 646 N N . GLY A 1 85 ? 16.488 4.912 -7.771 1.00 64.31 85 GLY A N 1
ATOM 647 C CA . GLY A 1 85 ? 17.615 4.110 -7.317 1.00 64.31 85 GLY A CA 1
ATOM 648 C C . GLY A 1 85 ? 17.261 2.652 -7.069 1.00 64.31 85 GLY A C 1
ATOM 649 O O . GLY A 1 85 ? 16.141 2.306 -6.700 1.00 64.31 85 GLY A O 1
ATOM 650 N N . THR A 1 86 ? 18.261 1.794 -7.242 1.00 71.19 86 THR A N 1
ATOM 651 C CA . THR A 1 86 ? 18.198 0.358 -6.955 1.00 71.19 86 THR A CA 1
ATOM 652 C C . THR A 1 86 ? 18.500 0.053 -5.487 1.00 71.19 86 THR A C 1
ATOM 654 O O . THR A 1 86 ? 18.844 -1.076 -5.154 1.00 71.19 86 THR A O 1
ATOM 657 N N . THR A 1 87 ? 18.409 1.025 -4.586 1.00 83.88 87 THR A N 1
ATOM 658 C CA . THR A 1 87 ? 18.635 0.828 -3.150 1.00 83.88 87 THR A CA 1
ATOM 659 C C . THR A 1 87 ? 17.306 0.734 -2.419 1.00 83.88 87 THR A C 1
ATOM 661 O O . THR A 1 87 ? 16.336 1.393 -2.789 1.00 83.88 87 THR A O 1
ATOM 664 N N . TRP A 1 88 ? 17.258 -0.103 -1.387 1.00 87.38 88 TRP A N 1
ATOM 665 C CA . TRP A 1 88 ? 16.119 -0.146 -0.480 1.00 87.38 88 TRP A CA 1
ATOM 666 C C . TRP A 1 88 ? 16.104 1.116 0.380 1.00 87.38 88 TRP A C 1
ATOM 668 O O . TRP A 1 88 ? 17.089 1.414 1.053 1.00 87.38 88 TRP A O 1
ATOM 678 N N . THR A 1 89 ? 14.981 1.823 0.374 1.00 90.19 89 THR A N 1
ATOM 679 C CA . THR A 1 89 ? 14.720 2.980 1.230 1.00 90.19 89 THR A CA 1
ATOM 680 C C . THR A 1 89 ? 13.772 2.566 2.347 1.00 90.19 89 THR A C 1
ATOM 682 O O . THR A 1 89 ? 12.785 1.876 2.095 1.00 90.19 89 THR A O 1
ATOM 685 N N . GLN A 1 90 ? 14.078 2.984 3.575 1.00 91.38 90 GLN A N 1
ATOM 686 C CA . GLN A 1 90 ? 13.200 2.835 4.735 1.00 91.38 90 GLN A CA 1
ATOM 687 C C . GLN A 1 90 ? 12.396 4.118 4.923 1.00 91.38 90 GLN A C 1
ATOM 689 O O . GLN A 1 90 ? 12.949 5.210 4.804 1.00 91.38 90 GLN A O 1
ATOM 694 N N . ASP A 1 91 ? 11.117 3.977 5.236 1.00 92.06 91 ASP A N 1
ATOM 695 C CA . ASP A 1 91 ? 10.218 5.095 5.503 1.00 92.06 91 ASP A CA 1
ATOM 696 C C . ASP A 1 91 ? 9.140 4.662 6.504 1.00 92.06 91 ASP A C 1
ATOM 698 O O . ASP A 1 91 ? 9.064 3.490 6.902 1.00 92.06 91 ASP A O 1
ATOM 702 N N . PHE A 1 92 ? 8.329 5.609 6.958 1.00 91.94 92 PHE A N 1
ATOM 703 C CA . PHE A 1 92 ? 7.214 5.315 7.840 1.00 91.94 92 PHE A CA 1
ATOM 704 C C . PHE A 1 92 ? 6.008 6.195 7.552 1.00 91.94 92 PHE A C 1
ATOM 706 O O . PHE A 1 92 ? 6.104 7.280 6.987 1.00 91.94 92 PHE A O 1
ATOM 713 N N . MET A 1 93 ? 4.854 5.721 8.001 1.00 90.12 93 MET A N 1
ATOM 714 C CA . MET A 1 93 ? 3.640 6.520 8.061 1.00 90.12 93 MET A CA 1
ATOM 715 C C . MET A 1 93 ? 3.047 6.495 9.461 1.00 90.12 93 MET A C 1
ATOM 717 O O . MET A 1 93 ? 3.154 5.490 10.167 1.00 90.12 93 MET A O 1
ATOM 721 N N . GLU A 1 94 ? 2.411 7.591 9.850 1.00 91.00 94 GLU A N 1
ATOM 722 C CA . GLU A 1 94 ? 1.666 7.682 11.104 1.00 91.00 94 GLU A CA 1
ATOM 723 C C . GLU A 1 94 ? 0.214 7.294 10.858 1.00 91.00 94 GLU A C 1
ATOM 725 O O . GLU A 1 94 ? -0.429 7.891 10.003 1.00 91.00 94 GLU A O 1
ATOM 730 N N . ILE A 1 95 ? -0.290 6.311 11.599 1.00 90.75 95 ILE A N 1
ATOM 731 C CA . ILE A 1 95 ? -1.687 5.873 11.556 1.00 90.75 95 ILE A CA 1
ATOM 732 C C . ILE A 1 95 ? -2.376 6.196 12.878 1.00 90.75 95 ILE A C 1
ATOM 734 O O . ILE A 1 95 ? -1.775 6.121 13.954 1.00 90.75 95 ILE A O 1
ATOM 738 N N . LEU A 1 96 ? -3.642 6.580 12.791 1.00 90.94 96 LEU A N 1
ATOM 739 C CA . LEU A 1 96 ? -4.468 7.013 13.908 1.00 90.94 96 LEU A CA 1
ATOM 740 C C . LEU A 1 96 ? -5.452 5.910 14.329 1.00 90.94 96 LEU A C 1
ATOM 742 O O . LEU A 1 96 ? -5.769 5.027 13.534 1.00 90.94 96 LEU A O 1
ATOM 746 N N . PRO A 1 97 ? -6.012 5.979 15.550 1.00 90.69 97 PRO A N 1
ATOM 747 C CA . PRO A 1 97 ? -7.092 5.085 15.984 1.00 90.69 97 PRO A CA 1
ATOM 748 C C . PRO A 1 97 ? -8.337 5.082 15.088 1.00 90.69 97 PRO A C 1
ATOM 750 O O . PRO A 1 97 ? -9.094 4.117 15.100 1.00 90.69 97 PRO A O 1
ATOM 753 N N . SER A 1 98 ? -8.558 6.158 14.327 1.00 89.25 98 SER A N 1
ATOM 754 C CA . SER A 1 98 ? -9.642 6.279 13.347 1.00 89.25 98 SER A CA 1
ATOM 755 C C . SER A 1 98 ? -9.370 5.550 12.029 1.00 89.25 98 SER A C 1
ATOM 757 O O . SER A 1 98 ? -10.282 5.416 11.215 1.00 89.25 98 SER A O 1
ATOM 759 N N . ASP A 1 99 ? -8.132 5.126 11.782 1.00 88.81 99 ASP A N 1
ATOM 760 C CA . ASP A 1 99 ? -7.772 4.427 10.555 1.00 88.81 99 ASP A CA 1
ATOM 761 C C . ASP A 1 99 ? -8.064 2.936 10.725 1.00 88.81 99 ASP A C 1
ATOM 763 O O . ASP A 1 99 ? -7.820 2.344 11.779 1.00 88.81 99 ASP A O 1
ATOM 767 N N . THR A 1 100 ? -8.593 2.319 9.676 1.00 88.69 100 THR A N 1
ATOM 768 C CA . THR A 1 100 ? -9.015 0.912 9.696 1.00 88.69 100 THR A CA 1
ATOM 769 C C . THR A 1 100 ? -8.192 0.046 8.757 1.00 88.69 100 THR A C 1
ATOM 771 O O . THR A 1 100 ? -8.068 -1.160 8.983 1.00 88.69 100 THR A O 1
ATOM 774 N N . LYS A 1 101 ? -7.609 0.652 7.717 1.00 89.50 101 LYS A N 1
ATOM 775 C CA . LYS A 1 101 ? -6.703 0.020 6.757 1.00 89.5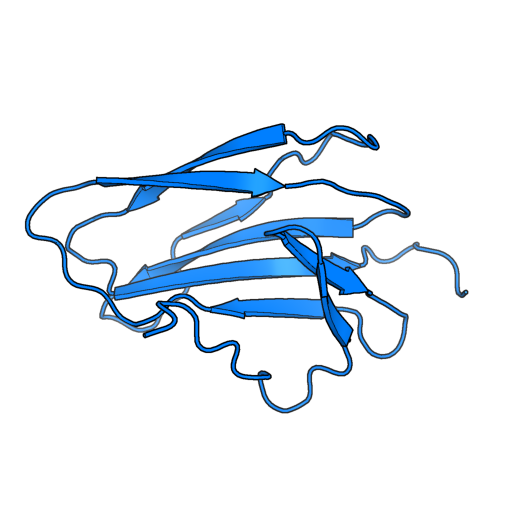0 101 LYS A CA 1
ATOM 776 C C . LYS A 1 101 ? -5.697 1.031 6.230 1.00 89.50 101 LYS A C 1
ATOM 778 O O . LYS A 1 101 ? -5.841 2.242 6.389 1.00 89.50 101 LYS A O 1
ATOM 783 N N . PHE A 1 102 ? -4.694 0.516 5.537 1.00 89.19 102 PHE A N 1
ATOM 784 C CA . PHE A 1 102 ? -3.878 1.314 4.644 1.00 89.19 102 PHE A CA 1
ATOM 785 C C . PHE A 1 102 ? -3.639 0.585 3.328 1.00 89.19 102 PHE A C 1
ATOM 787 O O . PHE A 1 102 ? -3.705 -0.644 3.237 1.00 89.19 102 PHE A O 1
ATOM 794 N N . TYR A 1 103 ? -3.304 1.367 2.312 1.00 89.12 103 TYR A N 1
ATOM 795 C CA . TYR A 1 103 ? -3.023 0.898 0.970 1.00 89.12 103 TYR A CA 1
ATOM 796 C C . TYR A 1 103 ? -1.672 1.413 0.501 1.00 89.12 103 TYR A C 1
ATOM 798 O O . TYR A 1 103 ? -1.258 2.527 0.821 1.00 89.12 103 TYR A O 1
ATOM 806 N N . VAL A 1 104 ? -1.009 0.612 -0.321 1.00 89.94 104 VAL A N 1
ATOM 807 C CA . VAL A 1 104 ? 0.193 0.999 -1.050 1.00 89.94 104 VAL A CA 1
ATOM 808 C C . VAL A 1 104 ? -0.119 0.914 -2.537 1.00 89.94 104 VAL A C 1
ATOM 810 O O . VAL A 1 104 ? -0.374 -0.169 -3.065 1.00 89.94 104 VAL A O 1
ATOM 813 N N . PHE A 1 105 ? -0.092 2.055 -3.219 1.00 88.12 105 PHE A N 1
ATOM 814 C CA . PHE A 1 105 ? -0.354 2.168 -4.649 1.00 88.12 105 PHE A CA 1
ATOM 815 C C . PHE A 1 105 ? 0.948 2.402 -5.404 1.00 88.12 105 PHE A C 1
ATOM 817 O O . PHE A 1 105 ? 1.584 3.440 -5.244 1.00 88.12 105 PHE A O 1
ATOM 824 N N . ALA A 1 106 ? 1.319 1.492 -6.296 1.00 88.50 106 ALA A N 1
ATOM 825 C CA . ALA A 1 106 ? 2.357 1.743 -7.287 1.00 88.50 106 ALA A CA 1
ATOM 826 C C . ALA A 1 106 ? 1.698 2.082 -8.629 1.00 88.50 106 ALA A C 1
ATOM 828 O O . ALA A 1 106 ? 0.869 1.320 -9.129 1.00 88.50 106 ALA A O 1
ATOM 829 N N . LYS A 1 107 ? 2.063 3.221 -9.223 1.00 86.75 107 LYS A N 1
ATOM 830 C CA . LYS A 1 107 ? 1.506 3.719 -10.487 1.00 86.75 107 LYS A CA 1
ATOM 831 C C . LYS A 1 107 ? 2.615 4.036 -11.482 1.00 86.75 107 LYS A C 1
ATOM 833 O O . LYS A 1 107 ? 3.575 4.729 -11.158 1.00 86.75 107 LYS A O 1
ATOM 838 N N . LEU A 1 108 ? 2.453 3.592 -12.721 1.00 84.94 108 LEU A N 1
ATOM 839 C CA . LEU A 1 108 ? 3.309 3.979 -13.836 1.00 84.94 108 LEU A CA 1
ATOM 840 C C . LEU A 1 108 ? 2.992 5.432 -14.235 1.00 84.94 108 LEU A C 1
ATOM 842 O O . LEU A 1 108 ? 1.830 5.736 -14.518 1.00 84.94 108 LEU A O 1
ATOM 846 N N . ARG A 1 109 ? 3.982 6.339 -14.249 1.00 79.19 109 ARG A N 1
ATOM 847 C CA . ARG A 1 109 ? 3.763 7.727 -14.697 1.00 79.19 109 ARG A CA 1
ATOM 848 C C . ARG A 1 109 ? 3.565 7.769 -16.216 1.00 79.19 109 ARG A C 1
ATOM 850 O O . ARG A 1 109 ? 4.225 7.041 -16.964 1.00 79.19 109 ARG A O 1
ATOM 857 N N . ASP A 1 110 ? 2.665 8.636 -16.675 1.00 68.25 110 ASP A N 1
ATOM 858 C CA . ASP A 1 110 ? 2.453 8.857 -18.105 1.00 68.25 110 ASP A CA 1
ATOM 859 C C . ASP A 1 110 ? 3.732 9.460 -18.723 1.00 68.25 110 ASP A C 1
ATOM 861 O O . ASP A 1 110 ? 4.320 10.392 -18.180 1.00 68.25 110 ASP A O 1
ATOM 865 N N . GLY A 1 111 ? 4.222 8.854 -19.811 1.00 60.56 111 GLY A N 1
ATOM 866 C CA . GLY A 1 111 ? 5.539 9.144 -20.407 1.00 60.56 111 GLY A CA 1
ATOM 867 C C . GLY A 1 111 ? 6.579 8.027 -20.233 1.00 60.56 111 GLY A C 1
ATOM 868 O O . GLY A 1 111 ? 7.590 8.013 -20.935 1.00 60.56 111 GLY A O 1
ATOM 869 N N . SER A 1 112 ? 6.313 7.035 -19.375 1.00 57.25 112 SER A N 1
ATOM 870 C CA . SER A 1 112 ? 7.038 5.758 -19.373 1.00 57.25 112 SER A CA 1
ATOM 871 C C . SER A 1 112 ? 6.837 5.064 -20.729 1.00 57.25 112 SER A C 1
ATOM 873 O O . SER A 1 112 ? 5.722 4.680 -21.091 1.00 57.25 112 SER A O 1
ATOM 875 N N . ARG A 1 113 ? 7.906 4.989 -21.534 1.00 47.59 113 ARG A N 1
ATOM 876 C CA . ARG A 1 113 ? 7.878 4.419 -22.889 1.00 47.59 113 ARG A CA 1
ATOM 877 C C . ARG A 1 113 ? 7.315 2.995 -22.880 1.00 47.59 113 ARG A C 1
ATOM 879 O O . ARG A 1 113 ? 7.662 2.189 -22.024 1.00 47.59 113 ARG A O 1
ATOM 886 N N . ARG A 1 114 ? 6.480 2.730 -23.890 1.00 46.12 114 ARG A N 1
ATOM 887 C CA . ARG A 1 114 ? 5.960 1.419 -24.297 1.00 46.12 114 ARG A CA 1
ATOM 888 C C . ARG A 1 114 ? 7.119 0.412 -24.366 1.00 46.12 114 ARG A C 1
ATOM 890 O O . ARG A 1 114 ? 7.922 0.501 -25.290 1.00 46.12 114 ARG A O 1
ATOM 897 N N . GLY A 1 115 ? 7.216 -0.463 -23.370 1.00 42.28 115 GLY A N 1
ATOM 898 C CA . GLY A 1 115 ? 7.931 -1.735 -23.462 1.00 42.28 115 GLY A CA 1
ATOM 899 C C . GLY A 1 115 ? 6.949 -2.810 -23.880 1.00 42.28 115 GLY A C 1
ATOM 900 O O . GLY A 1 115 ? 5.838 -2.809 -23.296 1.00 42.28 115 GLY A O 1
#

Radius of gyration: 14.58 Å; chains: 1; bounding box: 34×30×45 Å

Foldseek 3Di:
DDQADFDDDPQQPWDWDDDDNDIDTDAAPSRFKDKGKGAWDADPFKDKDKDKDADQDADKWKKKFFQFPVRDSPDIDTPPNPDDDRDIDMDMDIDGRRTTMMMIMIGHDPPGDHD

Sequence (115 aa):
MCLYRSGRVALSQSSFHPRNGSVIASLFSKGKMAVLESPPFTLNTAARVHFAYQKQTGISSLFVCQDSVTQELEKCFEVGSNQTGTTWTQDFMEILPSDTKFYVFAKLRDGSRRG